Protein AF-A0AA97DXK0-F1 (afdb_monomer)

Mean predicted aligned error: 3.55 Å

pLDDT: mean 96.52, std 5.43, range [55.62, 98.81]

Foldseek 3Di:
DPPDPQVPHDDDPVNDDDPVVQVVLQEPPADDCVVPVQLDFDQDPVGGDDGSVVNNHHPVNCVVVVVVVVVVCVVVVNPDDDD

Sequence (83 aa):
MAIHSQAGQLAPHDSLVNLPELMTAYYLKKPDVAKNPEEGVSFGTSGHRGSALLVSFNEDHILAISQAIAEYRKGQNISGLCI

Radius of gyration: 17.65 Å; Cα contacts (8 Å, |Δi|>4): 68; chains: 1; bounding box: 45×33×43 Å

Solvent-accessible surface area (backbone atoms only — not comparable to full-atom values): 5224 Å² total; per-residue (Å²): 129,77,89,48,96,62,65,94,52,83,82,56,77,88,78,56,80,62,60,72,59,41,59,48,24,19,73,73,43,74,60,51,48,90,84,38,61,78,32,42,89,57,74,53,99,84,46,65,79,65,40,21,83,73,36,31,42,22,51,68,52,53,53,52,50,54,50,53,50,54,52,49,34,54,76,69,70,55,80,70,89,86,131

Secondary structure (DSSP, 8-state):
--SSTTTTSPPPGGGS--HHHHHHHHHH----TTT-GGGS---BTTB----GGGTSSSHHHHHHHHHHHHHHHHHTT--SPP-

Structure (mmCIF, N/CA/C/O backbone):
data_AF-A0AA97DXK0-F1
#
_entry.id   AF-A0AA97DXK0-F1
#
loop_
_atom_site.group_PDB
_atom_site.id
_atom_site.type_symbol
_atom_site.label_atom_id
_atom_site.label_alt_id
_atom_site.label_comp_id
_atom_site.label_asym_id
_atom_site.label_entity_id
_atom_site.label_seq_id
_atom_site.pdbx_PDB_ins_code
_atom_site.Cartn_x
_atom_site.Cartn_y
_atom_site.Cartn_z
_atom_site.occupancy
_atom_site.B_iso_or_equiv
_atom_site.auth_seq_id
_atom_site.auth_comp_id
_atom_site.auth_asym_id
_atom_site.auth_atom_id
_atom_site.pdbx_PDB_model_num
ATOM 1 N N . MET A 1 1 ? 28.458 13.898 -9.667 1.00 55.62 1 MET A N 1
ATOM 2 C CA . MET A 1 1 ? 28.527 13.137 -10.934 1.00 55.62 1 MET A CA 1
ATOM 3 C C . MET A 1 1 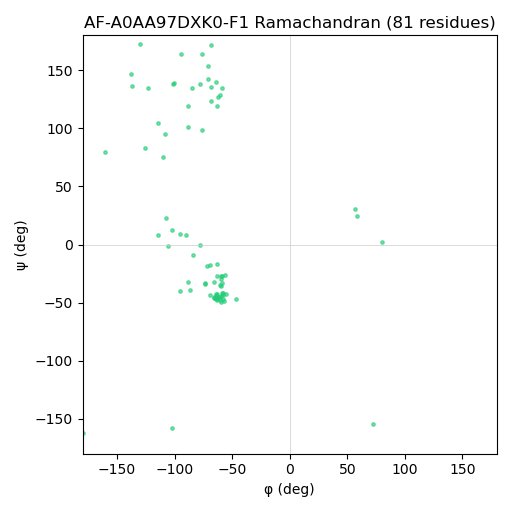? 27.241 12.348 -11.085 1.00 55.62 1 MET A C 1
ATOM 5 O O . MET A 1 1 ? 26.729 11.881 -10.074 1.00 55.62 1 MET A O 1
ATOM 9 N N . ALA A 1 2 ? 26.705 12.236 -12.299 1.00 73.75 2 ALA A N 1
ATOM 10 C CA . ALA A 1 2 ? 25.580 11.345 -12.567 1.00 73.75 2 ALA A CA 1
ATOM 11 C C . ALA A 1 2 ? 26.010 9.889 -12.317 1.00 73.75 2 ALA A C 1
ATOM 13 O O . ALA A 1 2 ? 26.954 9.422 -12.945 1.00 73.75 2 ALA A O 1
ATOM 14 N N . ILE A 1 3 ? 25.354 9.207 -11.370 1.00 93.12 3 ILE A N 1
ATOM 15 C CA . ILE A 1 3 ? 25.644 7.804 -11.012 1.00 93.12 3 ILE A CA 1
ATOM 16 C C . ILE A 1 3 ? 25.126 6.852 -12.102 1.00 93.12 3 ILE A C 1
ATOM 18 O O . ILE A 1 3 ? 25.744 5.830 -12.380 1.00 93.12 3 ILE A O 1
ATOM 22 N N . HIS A 1 4 ? 24.005 7.205 -12.737 1.00 93.12 4 HIS A N 1
ATOM 23 C CA . HIS A 1 4 ? 23.395 6.431 -13.814 1.00 93.12 4 HIS A CA 1
ATOM 24 C C . HIS A 1 4 ? 23.726 7.043 -15.178 1.00 93.12 4 HIS A C 1
ATOM 26 O O . HIS A 1 4 ? 23.635 8.262 -15.346 1.00 93.12 4 HIS A O 1
ATOM 32 N N . SER A 1 5 ? 24.049 6.203 -16.164 1.00 93.94 5 SER A N 1
ATOM 33 C CA . SER A 1 5 ? 24.435 6.627 -17.521 1.00 93.94 5 SER A CA 1
ATOM 34 C C . SER A 1 5 ? 23.356 7.446 -18.241 1.00 93.94 5 SER A C 1
ATOM 36 O O . SER A 1 5 ? 23.681 8.285 -19.076 1.00 93.94 5 SER A O 1
ATOM 38 N N . GLN A 1 6 ? 22.083 7.244 -17.888 1.00 93.00 6 GLN A N 1
ATOM 39 C CA . GLN A 1 6 ? 20.931 7.956 -18.462 1.00 93.00 6 GLN A CA 1
ATOM 40 C C . GLN A 1 6 ? 20.370 9.076 -17.565 1.00 93.00 6 GLN A C 1
ATOM 42 O O . GLN A 1 6 ? 19.266 9.561 -17.805 1.00 93.00 6 GLN A O 1
ATOM 47 N N . ALA A 1 7 ? 21.069 9.493 -16.503 1.00 94.50 7 ALA A N 1
ATOM 48 C CA . ALA A 1 7 ? 20.558 10.555 -15.633 1.00 94.50 7 ALA A CA 1
ATOM 49 C C . ALA A 1 7 ? 20.346 11.867 -16.415 1.00 94.50 7 ALA A C 1
ATOM 51 O O . ALA A 1 7 ? 21.246 12.340 -17.106 1.00 94.50 7 ALA A O 1
ATOM 52 N N . GLY A 1 8 ? 19.155 12.458 -16.290 1.00 94.81 8 GLY A N 1
ATOM 53 C CA . GLY A 1 8 ? 18.772 13.674 -17.017 1.00 94.81 8 GLY A CA 1
ATOM 54 C C . GLY A 1 8 ? 18.332 13.448 -18.470 1.00 94.81 8 GLY A C 1
ATOM 55 O O . GLY A 1 8 ? 18.026 14.421 -19.154 1.00 94.81 8 GLY A O 1
ATOM 56 N N . GLN A 1 9 ? 18.283 12.200 -18.944 1.00 95.31 9 GLN A N 1
ATOM 57 C CA . GLN A 1 9 ? 17.742 11.843 -20.258 1.00 95.31 9 GLN A CA 1
ATOM 58 C C . GLN A 1 9 ? 16.266 11.434 -20.154 1.00 95.31 9 GLN A C 1
ATOM 60 O O . GLN A 1 9 ? 15.762 11.145 -19.067 1.00 95.31 9 GLN A O 1
ATOM 65 N N . LEU A 1 10 ? 15.570 11.403 -21.294 1.00 96.88 10 LEU A N 1
ATOM 66 C CA . LEU A 1 10 ? 14.209 10.873 -21.360 1.00 96.88 10 LEU A CA 1
ATOM 67 C C . LEU A 1 10 ? 14.201 9.379 -21.021 1.00 96.88 10 LEU A C 1
ATOM 69 O O . LEU A 1 10 ? 15.084 8.635 -21.450 1.00 96.88 10 LEU A O 1
ATOM 73 N N . ALA A 1 11 ? 13.184 8.956 -20.269 1.00 96.00 11 ALA A N 1
ATOM 74 C CA . ALA A 1 11 ? 13.001 7.556 -19.918 1.00 96.00 11 ALA A CA 1
ATOM 75 C C . ALA A 1 11 ? 12.772 6.718 -21.190 1.00 96.00 11 ALA A C 1
ATOM 77 O O . ALA A 1 11 ? 11.890 7.060 -21.987 1.00 96.00 11 ALA A O 1
ATOM 78 N N . PRO A 1 12 ? 13.539 5.637 -21.406 1.00 95.69 12 PRO A N 1
ATOM 79 C CA . PRO A 1 12 ? 13.302 4.739 -22.525 1.00 95.69 12 PRO A CA 1
ATOM 80 C C . PRO A 1 12 ? 12.019 3.924 -22.297 1.00 95.69 12 PRO A C 1
ATOM 82 O O . PRO A 1 12 ? 11.599 3.702 -21.159 1.00 95.69 12 PRO A O 1
ATOM 85 N N . HIS A 1 13 ? 11.376 3.483 -23.379 1.00 95.06 13 HIS A N 1
ATOM 86 C CA . HIS A 1 13 ? 10.070 2.812 -23.317 1.00 95.06 13 HIS A CA 1
ATOM 87 C C . HIS A 1 13 ? 10.057 1.529 -22.473 1.00 95.06 13 HIS A C 1
ATOM 89 O O . HIS A 1 13 ? 9.049 1.230 -21.843 1.00 95.06 13 HIS A O 1
ATOM 95 N N . ASP A 1 14 ? 11.161 0.792 -22.446 1.00 94.56 14 ASP A N 1
ATOM 96 C CA . ASP A 1 14 ? 11.347 -0.441 -21.675 1.00 94.56 14 ASP A CA 1
ATOM 97 C C . ASP A 1 14 ? 11.464 -0.207 -20.159 1.00 94.56 14 ASP A C 1
ATOM 99 O O . ASP A 1 14 ? 11.234 -1.126 -19.378 1.00 94.56 14 ASP A O 1
ATOM 103 N N . SER A 1 15 ? 11.764 1.022 -19.730 1.00 94.62 15 SER A N 1
ATOM 104 C CA . SER A 1 15 ? 11.758 1.416 -18.314 1.00 94.62 15 SER A CA 1
ATOM 105 C C . SER A 1 15 ? 10.374 1.812 -17.788 1.00 94.62 15 SER A C 1
ATOM 107 O O . SER A 1 15 ? 10.208 2.032 -16.585 1.00 94.62 15 SER A O 1
ATOM 109 N N . LEU A 1 16 ? 9.376 1.934 -18.670 1.00 96.50 16 LEU A N 1
ATOM 110 C CA . LEU A 1 16 ? 8.027 2.343 -18.292 1.00 96.50 16 LEU A CA 1
ATOM 111 C C . LEU A 1 16 ? 7.266 1.179 -17.651 1.00 96.50 16 LEU A C 1
ATOM 113 O O . LEU A 1 16 ? 7.293 0.047 -18.128 1.00 96.50 16 LEU A O 1
ATOM 117 N N . VAL A 1 17 ? 6.536 1.474 -16.576 1.00 96.88 17 VAL A N 1
ATOM 118 C CA . VAL A 1 17 ? 5.708 0.479 -15.890 1.00 96.88 17 VAL A CA 1
ATOM 119 C C . VAL A 1 17 ? 4.487 0.092 -16.730 1.00 96.88 17 VAL A C 1
ATOM 121 O O . VAL A 1 17 ? 3.831 0.937 -17.344 1.00 96.88 17 VAL A O 1
ATOM 124 N N . ASN A 1 18 ? 4.124 -1.187 -16.690 1.00 97.88 18 ASN A N 1
ATOM 125 C CA . ASN A 1 18 ? 2.855 -1.670 -17.216 1.00 97.88 18 ASN A CA 1
ATOM 126 C C . ASN A 1 18 ? 1.710 -1.313 -16.248 1.00 97.88 18 ASN A C 1
ATOM 128 O O . ASN A 1 18 ? 1.489 -1.989 -15.242 1.00 97.88 18 ASN A O 1
ATOM 132 N N . LEU A 1 19 ? 0.988 -0.225 -16.534 1.0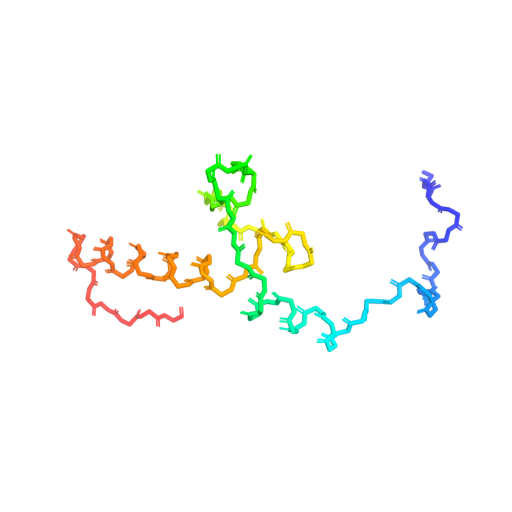0 97.62 19 LEU A N 1
ATOM 133 C CA . LEU A 1 19 ? -0.081 0.274 -15.660 1.00 97.62 19 LEU A CA 1
ATOM 134 C C . LEU A 1 19 ? -1.251 -0.717 -15.482 1.00 97.62 19 LEU A C 1
ATOM 136 O O . LEU A 1 19 ? -1.640 -0.932 -14.333 1.00 97.62 19 LEU A O 1
ATOM 140 N N . PRO A 1 20 ? -1.797 -1.358 -16.539 1.00 98.31 20 PRO A N 1
ATOM 141 C CA . PRO A 1 20 ? -2.826 -2.386 -16.372 1.00 98.31 20 PRO A CA 1
ATOM 142 C C . PRO A 1 20 ? -2.417 -3.533 -15.443 1.00 98.31 20 PRO A C 1
ATOM 14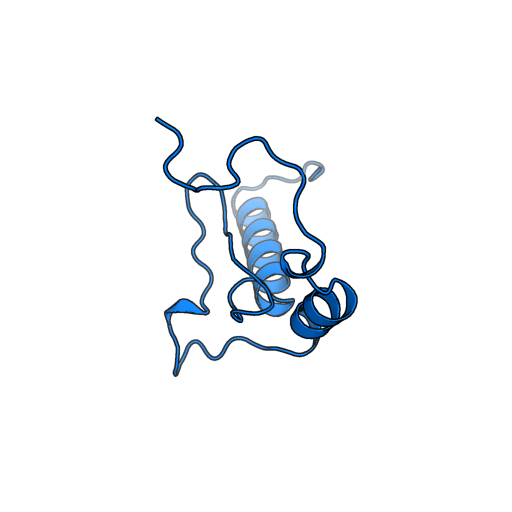4 O O . PRO A 1 20 ? -3.213 -3.962 -14.606 1.00 98.31 20 PRO A O 1
ATOM 147 N N . GLU A 1 21 ? -1.179 -4.014 -15.557 1.00 98.38 21 GLU A N 1
ATOM 148 C CA . GLU A 1 21 ? -0.655 -5.069 -14.685 1.00 98.38 21 GLU A CA 1
ATOM 149 C C . GLU A 1 21 ? -0.544 -4.591 -13.235 1.00 98.38 21 GLU A C 1
ATOM 151 O O . GLU A 1 21 ? -1.009 -5.278 -12.326 1.00 98.38 21 GLU A O 1
ATOM 156 N N . LEU A 1 22 ? 0.005 -3.392 -13.016 1.00 98.56 22 LEU A N 1
ATOM 157 C CA . LEU A 1 22 ? 0.119 -2.783 -11.690 1.00 98.56 22 LEU A CA 1
ATOM 158 C C . LEU A 1 22 ? -1.255 -2.621 -11.020 1.00 98.56 22 LEU A C 1
ATOM 160 O O . LEU A 1 22 ? -1.425 -2.994 -9.859 1.00 98.56 22 LEU A O 1
ATOM 164 N N . MET A 1 23 ? -2.244 -2.105 -11.756 1.00 98.50 23 MET A N 1
ATOM 165 C CA . MET A 1 23 ? -3.621 -1.961 -11.271 1.00 98.50 23 MET A CA 1
ATOM 166 C C . MET A 1 23 ? -4.256 -3.319 -10.969 1.00 98.50 23 MET A C 1
ATOM 168 O O . MET A 1 23 ? -4.906 -3.481 -9.943 1.00 98.50 23 MET A O 1
ATOM 172 N N . THR A 1 24 ? -4.049 -4.311 -11.834 1.00 98.62 24 THR A N 1
ATOM 173 C CA . THR A 1 24 ? -4.573 -5.667 -11.623 1.00 98.62 24 THR A CA 1
ATOM 174 C C . THR A 1 24 ? -3.951 -6.308 -10.383 1.00 98.62 24 THR A C 1
ATOM 176 O O . THR A 1 24 ? -4.659 -6.905 -9.573 1.00 98.62 24 THR A O 1
ATOM 179 N N . ALA A 1 25 ? -2.641 -6.141 -10.187 1.00 98.62 25 ALA A N 1
ATOM 180 C CA . ALA A 1 25 ? -1.936 -6.655 -9.021 1.00 98.62 25 ALA A CA 1
ATOM 181 C C . ALA A 1 25 ? -2.496 -6.084 -7.710 1.00 98.62 25 ALA A C 1
ATOM 183 O O . ALA A 1 25 ? -2.589 -6.823 -6.734 1.00 98.62 25 ALA A O 1
ATOM 184 N N . TYR A 1 26 ? -2.922 -4.816 -7.693 1.00 98.81 26 TYR A N 1
ATOM 185 C CA . TYR A 1 26 ? -3.499 -4.181 -6.503 1.00 98.81 26 TYR A CA 1
ATOM 186 C C . TYR A 1 26 ? -4.738 -4.922 -5.982 1.00 98.81 26 TYR A C 1
ATOM 188 O O . TYR A 1 26 ? -4.869 -5.102 -4.771 1.00 98.81 26 TYR A O 1
ATOM 196 N N . TYR A 1 27 ? -5.613 -5.373 -6.883 1.00 98.62 27 TYR A N 1
ATOM 197 C CA . TYR A 1 27 ? -6.847 -6.074 -6.518 1.00 98.62 27 TYR A CA 1
ATOM 198 C C . TYR A 1 27 ? -6.646 -7.584 -6.347 1.00 98.62 27 TYR A C 1
ATOM 200 O O . TYR A 1 27 ? -7.231 -8.185 -5.447 1.00 98.62 27 TYR A O 1
ATOM 208 N N . LEU A 1 28 ? -5.835 -8.213 -7.207 1.00 98.31 28 LEU A N 1
ATOM 209 C CA . LEU A 1 28 ? -5.718 -9.675 -7.243 1.00 98.31 28 LEU A CA 1
ATOM 210 C C . LEU A 1 28 ? -4.666 -10.243 -6.290 1.00 98.31 28 LEU A C 1
ATOM 212 O O . LEU A 1 28 ? -4.841 -11.361 -5.810 1.00 98.31 28 LEU A O 1
ATOM 216 N N . LYS A 1 29 ? -3.566 -9.524 -6.029 1.00 98.38 29 LYS A N 1
ATOM 217 C CA . LYS A 1 29 ? -2.547 -9.998 -5.085 1.00 98.38 29 LYS A CA 1
ATOM 218 C C . LYS A 1 29 ? -2.944 -9.609 -3.664 1.00 98.38 29 LYS A C 1
ATOM 220 O O . LYS A 1 29 ? -3.343 -8.471 -3.416 1.00 98.38 29 LYS A O 1
ATOM 225 N N . LYS A 1 30 ? -2.812 -10.561 -2.744 1.00 98.25 30 LYS A N 1
ATOM 226 C CA . LYS A 1 30 ? -3.179 -10.426 -1.332 1.00 98.25 30 LYS A CA 1
ATOM 227 C C . LYS A 1 30 ? -1.947 -10.729 -0.471 1.00 98.25 30 LYS A C 1
ATOM 229 O O . LYS A 1 30 ? -1.265 -11.704 -0.792 1.00 98.25 30 LYS A O 1
ATOM 234 N N . PRO A 1 31 ? -1.649 -9.911 0.554 1.00 97.88 31 PRO A N 1
ATOM 235 C CA . PRO A 1 31 ? -0.482 -10.120 1.401 1.00 97.88 31 PRO A CA 1
ATOM 236 C C . PRO A 1 31 ? -0.630 -11.388 2.253 1.00 97.88 31 PRO A C 1
ATOM 238 O O . PRO A 1 31 ? -1.678 -11.622 2.858 1.00 97.88 31 PRO A O 1
ATOM 241 N N . ASP A 1 32 ? 0.426 -12.194 2.337 1.00 97.44 32 ASP A N 1
ATOM 242 C CA . ASP A 1 32 ? 0.540 -13.360 3.220 1.00 97.44 32 ASP A CA 1
ATOM 243 C C . ASP A 1 32 ? 1.560 -13.067 4.324 1.00 97.44 32 ASP A C 1
ATOM 245 O O . ASP A 1 32 ? 2.687 -13.563 4.330 1.00 97.44 32 ASP A O 1
ATOM 249 N N . VAL A 1 33 ? 1.144 -12.257 5.300 1.00 95.75 33 VAL A N 1
ATOM 250 C CA . VAL A 1 33 ? 2.008 -11.802 6.405 1.00 95.75 33 VAL A CA 1
ATOM 251 C C . VAL A 1 33 ? 2.510 -12.932 7.308 1.00 95.75 33 VAL A C 1
ATOM 253 O O . VAL A 1 33 ? 3.460 -12.740 8.064 1.00 95.75 33 VAL A O 1
ATOM 256 N N . ALA A 1 34 ? 1.879 -14.111 7.253 1.00 96.81 34 ALA A N 1
ATOM 257 C CA . ALA A 1 34 ? 2.326 -15.279 8.003 1.00 96.81 34 ALA A CA 1
ATOM 258 C C . ALA A 1 34 ? 3.589 -15.896 7.386 1.00 96.81 34 ALA A C 1
ATOM 260 O O . ALA A 1 34 ? 4.423 -16.432 8.116 1.00 96.81 34 ALA A O 1
ATOM 261 N N . LYS A 1 35 ? 3.730 -15.824 6.058 1.00 97.00 35 LYS A N 1
ATOM 262 C CA . LYS A 1 35 ? 4.917 -16.303 5.338 1.00 97.00 35 LYS A CA 1
ATOM 263 C C . LYS A 1 35 ? 5.926 -15.191 5.072 1.00 97.00 35 LYS A C 1
ATOM 265 O O . LYS A 1 35 ? 7.118 -15.431 5.236 1.00 97.00 35 LYS A O 1
ATOM 270 N N . ASN A 1 36 ? 5.437 -14.006 4.716 1.00 96.94 36 ASN A N 1
ATOM 271 C CA . ASN A 1 36 ? 6.214 -12.853 4.271 1.00 96.94 36 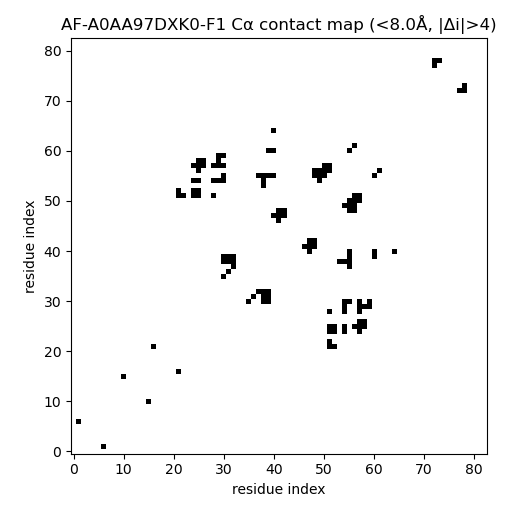ASN A CA 1
ATOM 272 C C . ASN A 1 36 ? 5.862 -11.631 5.141 1.00 96.94 36 ASN A C 1
ATOM 274 O O . ASN A 1 36 ? 5.003 -10.826 4.768 1.00 96.94 36 ASN A O 1
ATOM 278 N N . PRO A 1 37 ? 6.470 -11.473 6.331 1.00 96.06 37 PRO A N 1
ATOM 279 C CA . PRO A 1 37 ? 6.170 -10.357 7.231 1.00 96.06 37 PRO A CA 1
ATOM 280 C C . PRO A 1 37 ? 6.353 -8.966 6.599 1.00 96.06 37 PRO A C 1
ATOM 282 O O . PRO A 1 37 ? 5.715 -8.001 7.018 1.00 96.06 37 PRO A O 1
ATOM 285 N N . GLU A 1 38 ? 7.213 -8.850 5.589 1.00 95.56 38 GLU A N 1
ATOM 286 C CA . GLU A 1 38 ? 7.476 -7.636 4.816 1.00 95.56 38 GLU A CA 1
ATOM 287 C C . GLU A 1 38 ? 6.313 -7.190 3.917 1.00 95.56 38 GLU A C 1
ATOM 289 O O . GLU A 1 38 ? 6.273 -6.026 3.523 1.00 95.56 38 GLU A O 1
ATOM 294 N N . GLU A 1 39 ? 5.354 -8.076 3.627 1.00 98.00 39 GLU A N 1
ATOM 295 C CA . GLU A 1 39 ? 4.089 -7.738 2.957 1.00 98.00 39 GLU A CA 1
ATOM 296 C C . GLU A 1 39 ? 3.085 -7.091 3.929 1.00 98.00 39 GLU A C 1
ATOM 298 O O . GLU A 1 39 ? 1.968 -6.758 3.558 1.00 98.00 39 GLU A O 1
ATOM 303 N N . GLY A 1 40 ? 3.441 -6.927 5.205 1.00 97.62 40 GLY A N 1
ATOM 304 C CA . GLY A 1 40 ? 2.603 -6.253 6.188 1.00 97.62 40 GLY 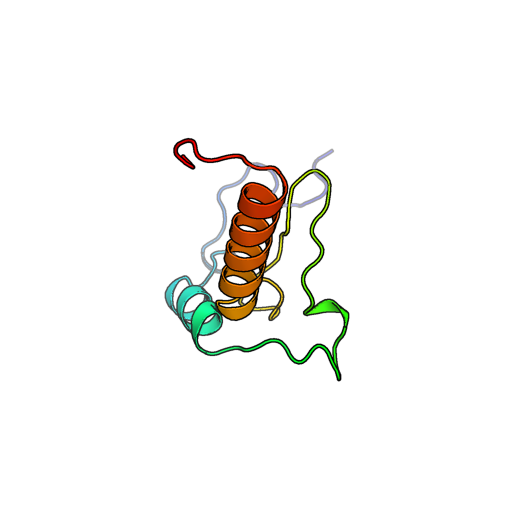A CA 1
ATOM 305 C C . GLY A 1 40 ? 2.594 -4.727 6.053 1.00 97.62 40 GLY A C 1
ATOM 306 O O . GLY A 1 40 ? 3.480 -4.094 5.475 1.00 97.62 40 GLY A O 1
ATOM 307 N N . VAL A 1 41 ? 1.601 -4.096 6.686 1.00 98.31 41 VAL A N 1
ATOM 308 C CA . VAL A 1 41 ? 1.556 -2.634 6.807 1.00 98.31 41 VAL A CA 1
ATOM 309 C C . VAL A 1 41 ? 2.683 -2.142 7.720 1.00 98.31 41 VAL A C 1
ATOM 311 O O . VAL A 1 41 ? 2.746 -2.478 8.900 1.00 98.31 41 VAL A O 1
ATOM 314 N N . SER A 1 42 ? 3.519 -1.252 7.189 1.00 97.25 42 SER A N 1
ATOM 315 C CA . SER A 1 42 ? 4.464 -0.431 7.956 1.00 97.25 42 SER A CA 1
ATOM 316 C C . SER A 1 42 ? 4.059 1.036 7.846 1.00 97.25 42 SER A C 1
ATOM 318 O O . SER A 1 42 ? 4.231 1.639 6.787 1.00 97.25 42 SER A O 1
ATOM 320 N N . PHE A 1 43 ? 3.460 1.593 8.906 1.00 97.56 43 PHE A N 1
ATOM 321 C CA . PHE A 1 43 ? 2.896 2.948 8.922 1.00 97.56 43 PHE A CA 1
ATOM 322 C C . PHE A 1 43 ? 3.764 3.892 9.770 1.00 97.56 43 PHE A C 1
ATOM 324 O O . PHE A 1 43 ? 3.644 3.937 10.994 1.00 97.56 43 PHE A O 1
ATOM 331 N N . GLY A 1 44 ? 4.677 4.618 9.115 1.00 96.12 44 GLY A N 1
ATOM 332 C CA . GLY A 1 44 ? 5.648 5.509 9.762 1.00 96.12 44 GLY A CA 1
ATOM 333 C C . GLY A 1 44 ? 5.280 6.995 9.687 1.00 96.12 44 GLY A C 1
ATOM 334 O O . GLY A 1 44 ? 4.136 7.369 9.440 1.00 96.12 44 GLY A O 1
ATOM 335 N N . THR A 1 45 ? 6.280 7.871 9.835 1.00 97.06 45 THR A N 1
ATOM 336 C CA . THR A 1 45 ? 6.102 9.339 9.762 1.00 97.06 45 THR A CA 1
ATOM 337 C C . THR A 1 45 ? 5.531 9.820 8.426 1.00 97.06 45 THR A C 1
ATOM 339 O O . THR A 1 45 ? 4.874 10.853 8.371 1.00 97.06 45 THR A O 1
ATOM 342 N N . SER A 1 46 ? 5.774 9.072 7.347 1.00 96.81 46 SER A N 1
ATOM 343 C CA . SER A 1 46 ? 5.254 9.333 5.998 1.00 96.81 46 SER A CA 1
ATOM 344 C C . SER A 1 46 ? 4.152 8.349 5.580 1.00 96.81 46 SER A C 1
ATOM 346 O O . SER A 1 46 ? 3.954 8.132 4.382 1.00 96.81 46 SER A O 1
ATOM 348 N N . GLY A 1 47 ? 3.474 7.731 6.552 1.00 97.38 47 GLY A N 1
ATOM 349 C CA . GLY A 1 47 ? 2.469 6.696 6.326 1.00 97.38 47 GLY A CA 1
ATOM 350 C C . GLY A 1 47 ? 3.073 5.369 5.869 1.00 97.38 47 GLY A C 1
ATOM 351 O O . GLY A 1 47 ? 4.234 5.066 6.156 1.00 97.38 47 GLY A O 1
ATOM 352 N N . HIS A 1 48 ? 2.263 4.584 5.163 1.00 98.31 48 HIS A N 1
ATOM 353 C CA . HIS A 1 48 ? 2.663 3.324 4.545 1.00 98.31 48 HIS A CA 1
ATOM 354 C C . HIS A 1 48 ? 2.921 3.501 3.047 1.00 98.31 48 HIS A C 1
ATOM 356 O O . HIS A 1 48 ? 2.195 4.222 2.361 1.00 98.31 48 HIS A O 1
ATOM 362 N N . ARG A 1 49 ? 3.979 2.858 2.545 1.00 97.94 49 ARG A N 1
ATOM 363 C CA . ARG A 1 49 ? 4.409 2.913 1.145 1.00 97.94 49 ARG A CA 1
ATOM 364 C C . ARG A 1 49 ? 4.819 1.522 0.682 1.00 97.94 49 ARG A C 1
ATOM 366 O O . ARG A 1 49 ? 5.413 0.777 1.455 1.00 97.94 49 ARG A O 1
ATOM 373 N N . GLY A 1 50 ? 4.584 1.240 -0.592 1.00 97.44 50 GLY A N 1
ATOM 374 C CA . GLY A 1 50 ? 4.974 -0.012 -1.225 1.00 97.44 50 GLY A CA 1
ATOM 375 C C . GLY A 1 50 ? 4.577 -0.037 -2.696 1.00 97.44 50 GLY A C 1
ATOM 376 O O . GLY A 1 50 ? 4.305 1.005 -3.297 1.00 97.44 50 GLY A O 1
ATOM 377 N N . SER A 1 51 ? 4.539 -1.233 -3.273 1.00 98.12 51 SER A N 1
ATO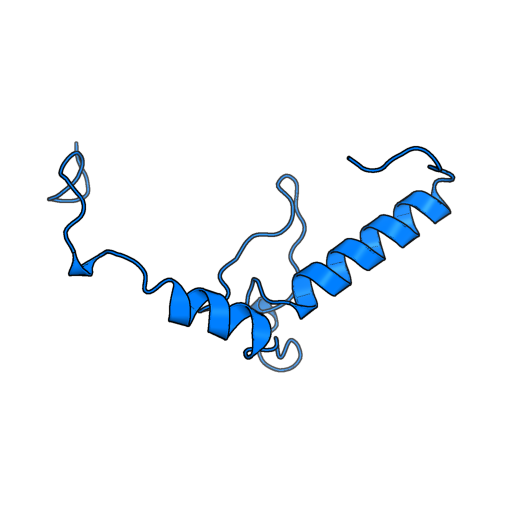M 378 C CA . SER A 1 51 ? 4.092 -1.459 -4.647 1.00 98.12 51 SER A CA 1
ATOM 379 C C . SER A 1 51 ? 3.203 -2.689 -4.714 1.00 98.12 51 SER A C 1
ATOM 381 O O . SER A 1 51 ? 3.549 -3.738 -4.170 1.00 98.12 51 SER A O 1
ATOM 383 N N . ALA A 1 52 ? 2.102 -2.590 -5.459 1.00 98.44 52 ALA A N 1
ATOM 384 C CA . ALA A 1 52 ? 1.200 -3.713 -5.684 1.00 98.44 52 ALA A CA 1
ATOM 385 C C . ALA A 1 52 ? 1.891 -4.907 -6.366 1.00 98.44 52 ALA A C 1
ATOM 387 O O . ALA A 1 52 ? 1.530 -6.059 -6.120 1.00 98.44 52 ALA A O 1
ATOM 388 N N . LEU A 1 53 ? 2.914 -4.652 -7.197 1.00 98.12 53 LEU A N 1
ATOM 389 C CA . LEU A 1 53 ? 3.696 -5.710 -7.846 1.00 98.12 53 LEU A CA 1
ATOM 390 C C . LEU A 1 53 ? 4.495 -6.538 -6.833 1.00 98.12 53 LEU A C 1
ATOM 392 O O . LEU A 1 53 ? 4.651 -7.740 -7.049 1.00 98.12 53 LEU A O 1
ATOM 396 N N . LEU A 1 54 ? 4.929 -5.900 -5.742 1.00 97.88 54 LEU A N 1
ATOM 397 C CA . LEU A 1 54 ? 5.693 -6.486 -4.637 1.00 97.88 54 LEU A CA 1
ATOM 398 C C . LEU A 1 54 ? 4.808 -6.921 -3.459 1.00 97.88 54 LEU A C 1
ATOM 400 O O . LEU A 1 54 ? 5.337 -7.232 -2.402 1.00 97.88 54 LEU A O 1
ATOM 404 N N . VAL A 1 55 ? 3.481 -6.908 -3.628 1.00 98.44 55 VAL A N 1
ATOM 405 C CA . VAL A 1 55 ? 2.507 -7.310 -2.595 1.00 98.44 55 VAL A CA 1
ATOM 406 C C . VAL A 1 55 ? 2.614 -6.489 -1.294 1.00 98.44 55 VAL A C 1
ATOM 408 O O . VAL A 1 55 ? 2.204 -6.930 -0.232 1.00 98.44 55 VAL A O 1
ATOM 411 N N . SER A 1 56 ? 3.145 -5.266 -1.371 1.00 98.25 56 SER A N 1
ATOM 412 C CA . SER A 1 56 ? 3.326 -4.369 -0.217 1.00 98.25 56 SER A CA 1
ATOM 413 C C . SER A 1 56 ? 2.472 -3.103 -0.293 1.00 98.25 56 SER A C 1
ATOM 415 O O . SER A 1 56 ? 2.689 -2.162 0.463 1.00 98.25 56 SER A O 1
ATOM 417 N N . PHE A 1 57 ? 1.551 -3.021 -1.262 1.00 98.56 57 PHE A N 1
ATOM 418 C CA . PHE A 1 57 ? 0.596 -1.918 -1.403 1.00 98.56 57 PHE A CA 1
ATOM 419 C C . PHE A 1 57 ? -0.587 -2.369 -2.269 1.00 98.56 57 PHE A C 1
ATOM 421 O O . PHE A 1 57 ? -0.652 -2.115 -3.472 1.00 98.56 57 PHE A O 1
ATOM 428 N N . ASN A 1 58 ? -1.504 -3.099 -1.649 1.00 98.75 58 ASN A N 1
ATOM 429 C CA . ASN A 1 58 ? -2.644 -3.766 -2.289 1.00 98.75 58 ASN A CA 1
ATOM 430 C C . ASN A 1 58 ? -3.933 -3.426 -1.536 1.00 98.75 58 ASN A C 1
ATOM 432 O O . ASN A 1 58 ? -3.872 -2.847 -0.452 1.00 98.75 58 ASN A O 1
ATOM 436 N N . GLU A 1 59 ? -5.085 -3.819 -2.075 1.00 98.75 59 GLU A N 1
ATOM 437 C CA . GLU A 1 59 ? -6.407 -3.494 -1.522 1.00 98.75 59 GLU A CA 1
ATOM 438 C C . GLU A 1 59 ? -6.515 -3.722 -0.007 1.00 98.75 59 GLU A C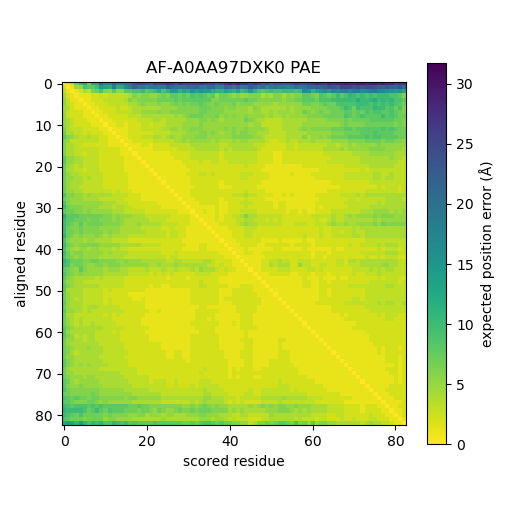 1
ATOM 440 O O . GLU A 1 59 ? -6.925 -2.820 0.722 1.00 98.75 59 GLU A O 1
ATOM 445 N N . ASP A 1 60 ? -6.054 -4.874 0.482 1.00 98.69 60 ASP A N 1
ATOM 446 C CA . ASP A 1 60 ? -6.128 -5.234 1.902 1.00 98.69 60 ASP A CA 1
ATOM 447 C C . ASP A 1 60 ? -5.367 -4.254 2.805 1.00 98.69 60 ASP A C 1
ATOM 449 O O . ASP A 1 60 ? -5.820 -3.947 3.907 1.00 98.69 60 ASP A O 1
ATOM 453 N N . HIS A 1 61 ? -4.244 -3.709 2.325 1.00 98.69 61 HIS A N 1
ATOM 454 C CA . HIS A 1 61 ? -3.459 -2.7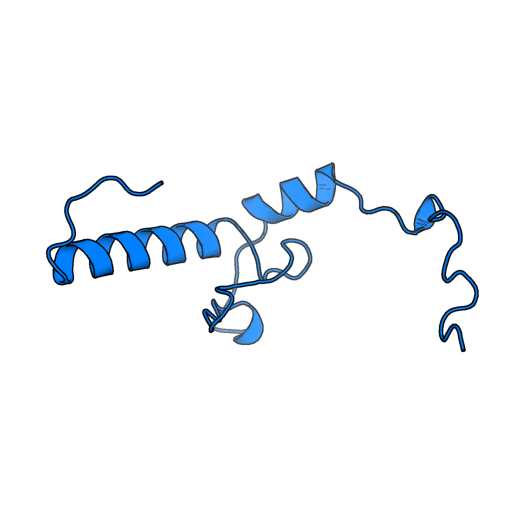24 3.067 1.00 98.69 61 HIS A CA 1
ATOM 455 C C . HIS A 1 61 ? -4.265 -1.441 3.262 1.00 98.69 61 HIS A C 1
ATOM 457 O O . HIS A 1 61 ? -4.323 -0.901 4.365 1.00 98.69 61 HIS A O 1
ATOM 463 N N . ILE A 1 62 ? -4.904 -0.957 2.193 1.00 98.62 62 ILE A N 1
ATOM 464 C CA . ILE A 1 62 ? -5.669 0.292 2.224 1.00 98.62 62 ILE A CA 1
ATOM 465 C C . ILE A 1 62 ? -6.923 0.121 3.072 1.00 98.62 62 ILE A C 1
ATOM 467 O O . ILE A 1 62 ? -7.189 0.967 3.920 1.00 98.62 62 ILE A O 1
ATOM 471 N N . LEU A 1 63 ? -7.637 -0.998 2.921 1.00 98.69 63 LEU A N 1
ATOM 472 C CA . LEU A 1 63 ? -8.791 -1.320 3.759 1.00 98.69 63 LEU A CA 1
ATOM 473 C C . LEU A 1 63 ? -8.415 -1.351 5.247 1.00 98.69 63 LEU A C 1
ATOM 475 O O . LEU A 1 63 ? -9.075 -0.698 6.058 1.00 98.69 63 LEU A O 1
ATOM 479 N N . ALA A 1 64 ? -7.328 -2.043 5.603 1.00 98.56 64 ALA A N 1
ATOM 480 C CA . ALA A 1 64 ? -6.858 -2.130 6.982 1.00 98.56 64 ALA A CA 1
ATOM 481 C C . ALA A 1 64 ? -6.454 -0.758 7.549 1.00 98.56 64 ALA A C 1
ATOM 483 O O . ALA A 1 64 ? -6.858 -0.401 8.656 1.00 98.56 64 ALA A O 1
ATOM 484 N N . ILE A 1 65 ? -5.702 0.041 6.785 1.00 98.56 65 ILE A N 1
ATOM 485 C CA . ILE A 1 65 ? -5.263 1.383 7.198 1.00 98.56 65 ILE A CA 1
ATOM 486 C C . ILE A 1 65 ? -6.460 2.322 7.371 1.00 98.56 65 ILE A C 1
ATOM 488 O O . ILE A 1 65 ? -6.557 3.014 8.385 1.00 98.56 65 ILE A O 1
ATOM 492 N N . SER A 1 66 ? -7.384 2.350 6.408 1.00 98.62 66 SER A N 1
ATOM 493 C CA . SER A 1 66 ? -8.579 3.194 6.475 1.00 98.62 66 SER A CA 1
ATOM 494 C C . SER A 1 66 ? -9.438 2.853 7.690 1.00 98.62 66 SER A C 1
ATOM 496 O O . SER A 1 66 ? -9.858 3.763 8.408 1.00 98.62 66 SER A O 1
ATOM 498 N N . GLN A 1 67 ? -9.645 1.562 7.962 1.00 98.75 67 GLN A N 1
ATOM 499 C CA . GLN A 1 67 ? -10.384 1.113 9.138 1.00 98.75 67 GLN A CA 1
ATOM 500 C C . GLN A 1 67 ? -9.678 1.527 10.438 1.00 98.75 67 GLN A C 1
ATOM 502 O O . GLN A 1 67 ? -10.310 2.128 11.308 1.00 98.75 67 GLN A O 1
ATOM 507 N N . ALA A 1 68 ? -8.365 1.299 10.543 1.00 98.56 68 ALA A N 1
ATOM 508 C CA . ALA A 1 68 ? -7.581 1.677 11.718 1.00 98.56 68 ALA A CA 1
ATOM 509 C C . ALA A 1 68 ? -7.641 3.191 11.998 1.00 98.56 68 ALA A C 1
ATOM 511 O O . ALA A 1 68 ? -7.808 3.610 13.144 1.00 98.56 68 ALA A O 1
ATOM 512 N N . ILE A 1 69 ? -7.567 4.027 10.955 1.00 98.38 69 ILE A N 1
ATOM 513 C CA . ILE A 1 69 ? -7.695 5.485 11.088 1.00 98.38 69 ILE A CA 1
ATOM 514 C C . ILE A 1 69 ? -9.105 5.869 11.551 1.00 98.38 69 ILE A C 1
ATOM 516 O O . ILE A 1 69 ? -9.245 6.707 12.444 1.00 98.38 69 ILE A O 1
ATOM 520 N N . ALA A 1 70 ? -10.152 5.277 10.972 1.00 98.50 70 ALA A N 1
ATOM 521 C CA . ALA A 1 70 ? -11.532 5.563 11.360 1.00 98.50 70 ALA A CA 1
ATOM 522 C C . ALA A 1 70 ? -11.793 5.215 12.836 1.00 98.50 70 ALA A C 1
ATOM 524 O O . ALA A 1 70 ? -12.354 6.027 13.579 1.00 98.50 70 ALA A O 1
ATOM 525 N N . GLU A 1 71 ? -11.335 4.045 13.282 1.00 98.75 71 GLU A N 1
ATOM 526 C CA . GLU A 1 71 ? -11.441 3.597 14.672 1.00 98.75 71 GLU A CA 1
ATOM 527 C C . GLU A 1 71 ? -10.644 4.484 15.626 1.00 98.75 71 GLU A C 1
ATOM 529 O O . GLU A 1 71 ? -11.175 4.905 16.657 1.00 98.75 71 GLU A O 1
ATOM 534 N N . TYR A 1 72 ? -9.409 4.839 15.265 1.00 98.44 72 TYR A N 1
ATOM 535 C CA . TYR A 1 72 ? -8.585 5.741 16.062 1.00 98.44 72 TYR A CA 1
ATOM 536 C C . TYR A 1 72 ? -9.259 7.105 16.239 1.00 98.44 72 TYR A C 1
ATOM 538 O O . TYR A 1 72 ? -9.410 7.580 17.365 1.00 98.44 72 TYR A O 1
ATOM 546 N N . ARG A 1 73 ? -9.735 7.719 15.148 1.00 98.50 73 ARG A N 1
ATOM 547 C CA . ARG A 1 73 ? -10.432 9.015 15.196 1.00 98.50 73 ARG A CA 1
ATOM 548 C C . ARG A 1 73 ? -11.665 8.954 16.090 1.00 98.50 73 ARG A C 1
ATOM 550 O O . ARG A 1 73 ? -11.854 9.848 16.913 1.00 98.50 73 ARG A O 1
ATOM 557 N N . LYS A 1 74 ? -12.456 7.881 15.990 1.00 98.44 74 LYS A N 1
ATOM 558 C CA . LYS A 1 74 ? -13.604 7.641 16.874 1.00 98.44 74 LYS A CA 1
ATOM 559 C C . LYS A 1 74 ? -13.176 7.539 18.341 1.00 98.44 74 LYS A C 1
ATOM 561 O O . LYS A 1 74 ? -13.777 8.200 19.181 1.00 98.44 74 LYS A O 1
AT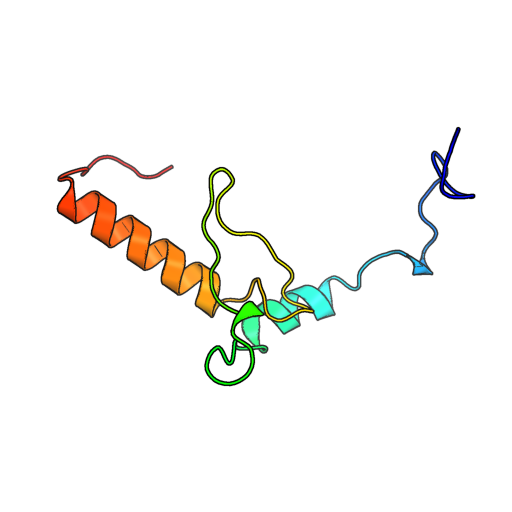OM 566 N N . GLY A 1 75 ? -12.134 6.764 18.646 1.00 98.50 75 GLY A N 1
ATOM 567 C CA . GLY A 1 75 ? -11.598 6.620 20.005 1.00 98.50 75 GLY A CA 1
ATOM 568 C C . GLY A 1 75 ? -11.041 7.922 20.590 1.00 98.50 75 GLY A C 1
ATOM 569 O O . GLY A 1 75 ? -11.081 8.117 21.801 1.00 98.50 75 GLY A O 1
ATOM 570 N N . GLN A 1 76 ? -10.580 8.838 19.736 1.00 98.50 76 GLN A N 1
ATOM 571 C CA . GLN A 1 76 ? -10.131 10.180 20.118 1.00 98.50 76 GLN A CA 1
ATOM 572 C C . GLN A 1 76 ? -11.252 11.238 20.091 1.00 98.50 76 GLN A C 1
ATOM 574 O O . GLN A 1 76 ? -10.974 12.423 20.251 1.00 98.50 76 GLN A O 1
ATOM 579 N N . ASN A 1 77 ? -12.515 10.840 19.893 1.00 98.19 77 ASN A N 1
ATOM 580 C CA . ASN A 1 77 ? -13.670 11.740 19.766 1.00 98.19 77 ASN A CA 1
ATOM 581 C C . ASN A 1 77 ? -13.530 12.794 18.646 1.00 98.19 77 ASN A C 1
ATOM 583 O O . ASN A 1 77 ? -14.084 13.890 18.729 1.00 98.19 77 ASN A O 1
ATOM 587 N N . ILE A 1 78 ? -12.806 12.468 17.573 1.00 98.38 78 ILE A N 1
ATOM 588 C CA . ILE A 1 78 ? -12.643 13.331 16.401 1.00 98.38 78 ILE A CA 1
ATOM 589 C C . ILE A 1 78 ? -13.791 13.043 15.428 1.00 98.38 78 ILE A C 1
ATOM 591 O O . ILE A 1 78 ? -13.754 12.064 14.684 1.00 98.38 78 ILE A O 1
ATOM 595 N N . SER A 1 79 ? -14.806 13.908 15.416 1.00 96.88 79 SER A N 1
ATOM 596 C CA . SER A 1 79 ? -16.036 13.736 14.621 1.00 96.88 79 SER A CA 1
ATOM 597 C C . SER A 1 79 ? -16.142 14.632 13.379 1.00 96.88 79 SER A C 1
ATOM 599 O O . SER A 1 79 ? -17.118 14.543 12.639 1.00 96.88 79 SER A O 1
ATOM 601 N N . GLY A 1 80 ? -15.153 15.495 13.135 1.00 97.06 80 GLY A N 1
ATOM 602 C CA . GLY A 1 80 ? -15.121 16.360 11.953 1.00 97.06 80 GLY A CA 1
ATOM 603 C C . GLY A 1 80 ? -14.921 15.600 10.634 1.00 97.06 80 GLY A C 1
ATOM 604 O O . GLY A 1 80 ? -14.601 14.408 10.616 1.00 97.06 80 GLY A O 1
ATOM 605 N N . LEU A 1 81 ? -15.056 16.309 9.513 1.00 97.12 81 LEU A N 1
ATOM 606 C CA . LEU A 1 81 ? -14.808 15.762 8.176 1.00 97.12 81 LEU A CA 1
ATOM 607 C C . LEU A 1 81 ? -13.359 15.250 8.040 1.00 97.12 81 LEU A C 1
ATOM 609 O O . LEU A 1 81 ? -12.424 15.926 8.465 1.00 97.12 81 LEU A O 1
ATOM 613 N N . CYS A 1 82 ? -13.181 14.059 7.456 1.00 94.94 82 CYS A N 1
ATOM 614 C CA . CYS A 1 82 ? -11.885 13.612 6.934 1.00 94.94 82 CYS A CA 1
ATOM 615 C C . CYS A 1 82 ? -11.790 14.087 5.488 1.00 94.94 82 CYS A C 1
ATOM 617 O O . CYS A 1 82 ? -12.649 13.703 4.695 1.00 94.94 82 CYS A O 1
ATOM 619 N N . ILE A 1 83 ? -10.800 14.918 5.177 1.00 92.25 83 ILE A N 1
ATOM 620 C CA . ILE A 1 83 ? -10.502 15.342 3.804 1.00 92.25 83 ILE A CA 1
ATOM 621 C C . ILE A 1 83 ? -9.423 14.464 3.182 1.00 92.25 83 ILE A C 1
ATOM 623 O O . ILE A 1 83 ? -8.612 13.910 3.961 1.00 92.25 83 ILE A O 1
#